Protein AF-A0A6C0GCB6-F1 (afdb_monomer_lite)

Radius of gyration: 16.68 Å; chains: 1; bounding box: 46×30×54 Å

Structure (mmCIF, N/CA/C/O backbone):
data_AF-A0A6C0GCB6-F1
#
_entry.id   AF-A0A6C0GCB6-F1
#
loop_
_atom_site.group_PDB
_atom_site.id
_atom_site.type_symbol
_atom_site.label_atom_id
_atom_site.label_alt_id
_atom_site.label_comp_id
_atom_site.label_asym_id
_atom_site.label_entity_id
_atom_site.label_seq_id
_atom_site.pdbx_PDB_ins_code
_atom_site.Cartn_x
_atom_site.Cartn_y
_atom_site.Cartn_z
_atom_site.occupancy
_atom_site.B_iso_or_equiv
_atom_site.auth_seq_id
_atom_site.auth_comp_id
_atom_site.auth_asym_id
_atom_site.auth_atom_id
_atom_site.pdbx_PDB_model_num
ATOM 1 N N . MET A 1 1 ? -31.033 16.073 38.466 1.00 42.94 1 MET A N 1
ATOM 2 C CA . MET A 1 1 ? -30.205 14.857 38.338 1.00 42.94 1 MET A CA 1
ATOM 3 C C . MET A 1 1 ? -29.882 14.687 36.873 1.00 42.94 1 MET A C 1
ATOM 5 O O . MET A 1 1 ? -30.796 14.633 36.060 1.00 42.94 1 MET A O 1
ATOM 9 N N . GLU A 1 2 ? -28.596 14.736 36.556 1.00 34.84 2 GLU A N 1
ATOM 10 C CA . GLU A 1 2 ? -28.057 14.645 35.201 1.00 34.84 2 GLU A CA 1
ATOM 11 C C . GLU A 1 2 ? -28.261 13.231 34.643 1.00 34.84 2 GLU A C 1
ATOM 13 O O . GLU A 1 2 ? -27.965 12.243 35.314 1.00 34.84 2 GLU A O 1
ATOM 18 N N . SER A 1 3 ? -28.778 13.129 33.417 1.00 35.25 3 SER A N 1
ATOM 19 C CA . SER A 1 3 ? -28.743 11.889 32.641 1.00 35.25 3 SER A CA 1
ATOM 20 C C . SER A 1 3 ? -27.430 11.842 31.869 1.00 35.25 3 SER A C 1
ATOM 22 O O . SER A 1 3 ? -27.300 12.460 30.815 1.00 35.25 3 SER A O 1
ATOM 24 N N . ASN A 1 4 ? -26.460 11.093 32.391 1.00 42.69 4 ASN A N 1
ATOM 25 C CA . ASN A 1 4 ? -25.302 10.651 31.621 1.00 42.69 4 ASN A CA 1
ATOM 26 C C . ASN A 1 4 ? -25.753 9.553 30.652 1.00 42.69 4 ASN A C 1
ATOM 28 O O . ASN A 1 4 ? -25.709 8.365 30.969 1.00 42.69 4 ASN A O 1
ATOM 32 N N . SER A 1 5 ? -26.213 9.955 29.468 1.00 40.00 5 SER A N 1
ATOM 33 C CA . SER A 1 5 ? -26.376 9.028 28.352 1.00 40.00 5 SER A CA 1
ATOM 34 C C . SER A 1 5 ? -24.996 8.789 27.745 1.00 40.00 5 SER A C 1
ATOM 36 O O . SER A 1 5 ? -24.475 9.626 27.009 1.00 40.00 5 SER A O 1
ATOM 38 N N . LEU A 1 6 ? -24.380 7.660 28.099 1.00 47.97 6 LEU A N 1
ATOM 39 C CA . LEU A 1 6 ? -23.154 7.175 27.475 1.00 47.97 6 LEU A CA 1
ATOM 40 C C . LEU A 1 6 ? -23.408 6.957 25.977 1.00 47.97 6 LEU A C 1
ATOM 42 O O . LEU A 1 6 ? -24.036 5.983 25.562 1.00 47.97 6 LEU A O 1
ATOM 46 N N . LEU A 1 7 ? -22.915 7.893 25.169 1.00 43.03 7 LEU A N 1
ATOM 47 C CA . LEU A 1 7 ? -22.772 7.770 23.723 1.00 43.03 7 LEU A CA 1
ATOM 48 C C . LEU A 1 7 ? -21.667 6.747 23.425 1.00 43.03 7 LEU A C 1
ATOM 50 O O . LEU A 1 7 ? -20.549 7.107 23.065 1.00 43.03 7 LEU A O 1
ATOM 54 N N . PHE A 1 8 ? -21.968 5.459 23.574 1.00 46.19 8 PHE A N 1
ATOM 55 C CA . PHE A 1 8 ? -21.163 4.412 22.954 1.00 46.19 8 PHE A CA 1
ATOM 56 C C . PHE A 1 8 ? -21.517 4.375 21.468 1.00 46.19 8 PHE A C 1
ATOM 58 O O . PHE A 1 8 ? -22.310 3.553 21.013 1.00 46.19 8 PHE A O 1
ATOM 65 N N . GLY A 1 9 ? -20.959 5.318 20.705 1.00 41.81 9 GLY A N 1
ATOM 66 C CA . GLY A 1 9 ? -20.838 5.124 19.267 1.00 41.81 9 GLY A CA 1
ATOM 67 C C . GLY A 1 9 ? -20.096 3.811 19.044 1.00 41.81 9 GLY A C 1
ATOM 68 O O . GLY A 1 9 ? -19.063 3.585 19.675 1.00 41.81 9 GLY A O 1
ATOM 69 N N . ASN A 1 10 ? -20.644 2.929 18.207 1.00 45.38 10 ASN A N 1
ATOM 70 C CA . ASN A 1 10 ? -19.943 1.728 17.767 1.00 45.38 10 ASN A CA 1
ATOM 71 C C . ASN A 1 10 ? -18.567 2.158 17.251 1.00 45.38 10 ASN A C 1
ATOM 73 O O . ASN A 1 10 ? -18.471 2.813 16.214 1.00 45.38 10 ASN A O 1
ATOM 77 N N . ILE A 1 11 ? -17.513 1.843 18.002 1.00 54.16 11 ILE A N 1
ATOM 78 C CA . ILE A 1 11 ? -16.146 2.038 17.539 1.00 54.16 11 ILE A CA 1
ATOM 79 C C . ILE A 1 11 ? -15.997 1.042 16.396 1.00 54.16 11 ILE A C 1
ATOM 81 O O . ILE A 1 11 ? -15.951 -0.163 16.640 1.00 54.16 11 ILE A O 1
ATOM 85 N N . GLU A 1 12 ? -16.001 1.527 15.153 1.00 53.12 12 GLU A N 1
ATOM 86 C CA . GLU A 1 12 ? -15.668 0.696 13.999 1.00 53.12 12 GLU A CA 1
ATOM 87 C C . GLU A 1 12 ? -14.273 0.114 14.233 1.00 53.12 12 GLU A C 1
ATOM 89 O O . GLU A 1 12 ? -13.256 0.804 14.124 1.00 53.12 12 GLU A O 1
ATOM 94 N N . SER A 1 13 ? -14.232 -1.162 14.617 1.00 59.12 13 SER A N 1
ATOM 95 C CA . SER A 1 13 ? -12.993 -1.897 14.787 1.00 59.12 13 SER A CA 1
ATOM 96 C C . SER A 1 13 ? -12.400 -2.144 13.406 1.00 59.12 13 SER A C 1
ATOM 98 O O . SER A 1 13 ? -13.002 -2.762 12.530 1.00 59.12 13 SER A O 1
ATOM 100 N N . GLY A 1 14 ? -11.210 -1.612 13.197 1.00 67.06 14 GLY A N 1
ATOM 101 C CA . GLY A 1 14 ? -10.424 -1.799 11.994 1.00 67.06 14 GLY A CA 1
ATOM 102 C C . GLY A 1 14 ? -8.964 -1.576 12.339 1.00 67.06 14 GLY A C 1
ATOM 103 O O . GLY A 1 14 ? -8.660 -1.044 13.411 1.00 67.06 14 GLY A O 1
ATOM 104 N N . LEU A 1 15 ? -8.052 -1.999 11.467 1.00 73.44 15 LEU A N 1
ATOM 105 C CA . LEU A 1 15 ? -6.639 -1.910 11.805 1.00 73.44 15 LEU A CA 1
ATOM 106 C C . LEU A 1 15 ? -6.211 -0.442 11.953 1.00 73.44 15 LEU A C 1
ATOM 108 O O . LEU A 1 15 ? -6.640 0.484 11.255 1.00 73.44 15 LEU A O 1
ATOM 112 N N . SER A 1 16 ? -5.352 -0.200 12.926 1.00 79.12 16 SER A N 1
ATOM 113 C CA . SER A 1 16 ? -4.544 1.004 13.000 1.00 79.12 16 SER A CA 1
ATOM 114 C C . SER A 1 16 ? -3.471 0.973 11.907 1.00 79.12 16 SER A C 1
ATOM 116 O O . SER A 1 16 ? -3.122 -0.072 11.355 1.00 79.12 16 SER A O 1
ATOM 118 N N . LEU A 1 17 ? -2.898 2.137 11.589 1.00 77.56 17 LEU A N 1
ATOM 119 C CA . LEU A 1 17 ? -1.773 2.210 10.650 1.00 77.56 17 LEU A CA 1
ATOM 120 C C . LEU A 1 17 ? -0.547 1.425 11.162 1.00 77.56 17 LEU A C 1
ATOM 122 O O . LEU A 1 17 ? 0.233 0.922 10.364 1.00 77.56 17 LEU A O 1
ATOM 126 N N . ILE A 1 18 ? -0.389 1.288 12.483 1.00 82.88 18 ILE A N 1
ATOM 127 C CA . ILE A 1 18 ? 0.717 0.546 13.105 1.00 82.88 18 ILE A CA 1
ATOM 128 C C . ILE A 1 18 ? 0.531 -0.966 12.927 1.00 82.88 18 ILE A C 1
ATOM 130 O O . ILE A 1 18 ? 1.484 -1.671 12.589 1.00 82.88 18 ILE A O 1
ATOM 134 N N . GLU A 1 19 ? -0.688 -1.472 13.112 1.00 84.25 19 GLU A N 1
ATOM 135 C CA . GLU A 1 19 ? -0.986 -2.889 12.873 1.00 84.25 19 GLU A CA 1
ATOM 136 C C . GLU A 1 19 ? -0.830 -3.231 11.391 1.00 84.25 19 GLU A C 1
ATOM 138 O O . GLU A 1 19 ? -0.164 -4.210 11.054 1.00 84.25 19 GLU A O 1
ATOM 143 N N . LEU A 1 20 ? -1.339 -2.369 10.502 1.00 82.00 20 LEU A N 1
ATOM 144 C CA . LEU A 1 20 ? -1.133 -2.512 9.064 1.00 82.00 20 LEU A CA 1
ATOM 145 C C . LEU A 1 20 ? 0.363 -2.541 8.711 1.00 82.00 20 LEU A C 1
ATOM 147 O O . LEU A 1 20 ? 0.816 -3.435 8.001 1.00 82.00 20 LEU A O 1
ATOM 151 N N . PHE A 1 21 ? 1.147 -1.605 9.251 1.00 84.88 21 PHE A N 1
ATOM 152 C CA . PHE A 1 21 ? 2.599 -1.561 9.068 1.00 84.88 21 PHE A CA 1
ATOM 153 C C . PHE A 1 21 ? 3.274 -2.859 9.511 1.00 84.88 21 PHE A C 1
ATOM 155 O O . PHE A 1 21 ? 4.149 -3.365 8.812 1.00 84.88 21 PHE A O 1
ATOM 162 N N . THR A 1 22 ? 2.857 -3.410 10.650 1.00 86.81 22 THR A N 1
ATOM 163 C CA . THR A 1 22 ? 3.419 -4.651 11.195 1.00 86.81 22 THR A CA 1
ATOM 164 C C . THR A 1 22 ? 3.187 -5.822 10.243 1.00 86.81 22 THR A C 1
ATOM 166 O O . THR A 1 22 ? 4.124 -6.565 9.956 1.00 86.81 22 THR A O 1
ATOM 169 N N . ILE A 1 23 ? 1.978 -5.939 9.685 1.00 84.31 23 ILE A N 1
ATOM 170 C CA . ILE A 1 23 ? 1.632 -6.972 8.697 1.00 84.31 23 ILE A CA 1
ATOM 171 C C . ILE A 1 23 ? 2.454 -6.804 7.411 1.00 84.31 23 ILE A C 1
ATOM 173 O O . ILE A 1 23 ? 3.028 -7.767 6.906 1.00 84.31 23 ILE A O 1
ATOM 177 N N . VAL A 1 24 ? 2.538 -5.581 6.879 1.00 84.50 24 VAL A N 1
ATOM 178 C CA . VAL A 1 24 ? 3.242 -5.297 5.615 1.00 84.50 24 VAL A CA 1
ATOM 179 C C . VAL A 1 24 ? 4.753 -5.528 5.765 1.00 84.50 24 VAL A C 1
ATOM 181 O O . VAL A 1 24 ? 5.366 -6.184 4.921 1.00 84.50 24 VAL A O 1
ATOM 184 N N . LYS A 1 25 ? 5.351 -5.091 6.880 1.00 86.25 25 LYS A N 1
ATOM 185 C CA . LYS A 1 25 ? 6.787 -5.237 7.158 1.00 86.25 25 LYS A CA 1
ATOM 186 C C . LYS A 1 25 ? 7.247 -6.691 7.289 1.00 86.25 25 LYS A C 1
ATOM 188 O O . LYS A 1 25 ? 8.394 -6.980 6.963 1.00 86.25 25 LYS A O 1
ATOM 193 N N . GLN A 1 26 ? 6.377 -7.611 7.716 1.00 86.56 26 GLN A N 1
ATOM 194 C CA . GLN A 1 26 ? 6.694 -9.048 7.731 1.00 86.56 26 GLN A CA 1
ATOM 195 C C . GLN A 1 26 ? 6.948 -9.617 6.328 1.00 86.56 26 GLN A C 1
ATOM 197 O O . GLN A 1 26 ? 7.597 -10.651 6.203 1.00 86.56 26 GLN A O 1
ATOM 202 N N . ARG A 1 27 ? 6.425 -8.967 5.280 1.00 83.69 27 ARG A N 1
ATOM 203 C CA . ARG A 1 27 ? 6.579 -9.411 3.887 1.00 83.69 27 ARG A CA 1
ATOM 204 C C . ARG A 1 27 ? 7.555 -8.573 3.087 1.00 83.69 27 ARG A C 1
ATOM 206 O O . ARG A 1 27 ? 8.187 -9.094 2.175 1.00 83.69 27 ARG A O 1
ATOM 213 N N . PHE A 1 28 ? 7.672 -7.293 3.418 1.00 85.31 28 PHE A N 1
ATOM 214 C CA . PHE A 1 28 ? 8.532 -6.371 2.697 1.00 85.31 28 PHE A CA 1
ATOM 215 C C . PHE A 1 28 ? 9.468 -5.670 3.674 1.00 85.31 28 PHE A C 1
ATOM 217 O O . PHE A 1 28 ? 9.079 -4.757 4.403 1.00 85.31 28 PHE A O 1
ATOM 224 N N . GLU A 1 29 ? 10.732 -6.086 3.675 1.00 82.06 29 GLU A N 1
ATOM 225 C CA . GLU A 1 29 ? 11.736 -5.591 4.626 1.00 82.06 29 GLU A CA 1
ATOM 226 C C . GLU A 1 29 ? 11.944 -4.070 4.531 1.00 82.06 29 GLU A C 1
ATOM 228 O O . GLU A 1 29 ? 12.198 -3.404 5.535 1.00 82.06 29 GLU A O 1
ATOM 233 N N . ARG A 1 30 ? 11.759 -3.495 3.335 1.00 88.88 30 ARG A N 1
ATOM 234 C CA . ARG A 1 30 ? 11.884 -2.056 3.049 1.00 88.88 30 ARG A CA 1
ATOM 235 C C . ARG A 1 30 ? 10.569 -1.291 3.258 1.00 88.88 30 ARG A C 1
ATOM 237 O O . ARG A 1 30 ? 10.192 -0.456 2.439 1.00 88.88 30 ARG A O 1
ATOM 244 N N . THR A 1 31 ? 9.873 -1.579 4.357 1.00 90.12 31 THR A N 1
ATOM 245 C CA . THR A 1 31 ? 8.634 -0.888 4.756 1.00 90.12 31 THR A CA 1
ATOM 246 C C . THR A 1 31 ? 8.913 0.168 5.827 1.00 90.12 31 THR A C 1
ATOM 248 O O . THR A 1 31 ? 9.562 -0.113 6.838 1.00 90.12 31 THR A O 1
ATOM 251 N N . GLN A 1 32 ? 8.392 1.382 5.644 1.00 90.75 32 GLN A N 1
ATOM 252 C CA . GLN A 1 32 ? 8.572 2.534 6.534 1.00 90.75 32 GLN A CA 1
ATOM 253 C C . GLN A 1 32 ? 7.248 3.269 6.765 1.00 90.75 32 GLN A C 1
ATOM 255 O O . GLN A 1 32 ? 6.399 3.302 5.882 1.00 90.75 32 GLN A O 1
ATOM 260 N N . ILE A 1 33 ? 7.086 3.916 7.921 1.00 88.75 33 ILE A N 1
ATOM 261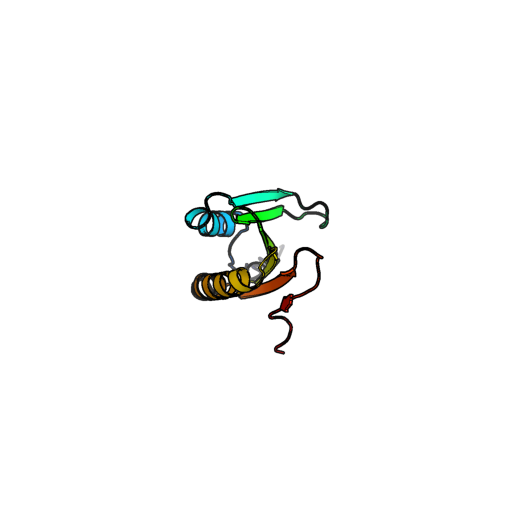 C CA . ILE A 1 33 ? 6.036 4.926 8.123 1.00 88.75 33 ILE A CA 1
ATOM 262 C C . ILE A 1 33 ? 6.640 6.292 7.795 1.00 88.75 33 ILE A C 1
ATOM 264 O O . ILE A 1 33 ? 7.714 6.621 8.298 1.00 88.75 33 ILE A O 1
ATOM 268 N N . ARG A 1 34 ? 5.963 7.080 6.958 1.00 88.19 34 ARG A N 1
ATOM 269 C CA . ARG A 1 34 ? 6.376 8.433 6.569 1.00 88.19 34 ARG A CA 1
ATOM 270 C C . ARG A 1 34 ? 5.281 9.447 6.863 1.00 88.19 34 ARG A C 1
ATOM 272 O O . ARG A 1 34 ? 4.097 9.118 6.834 1.00 88.19 34 ARG A O 1
ATOM 279 N N . GLU A 1 35 ? 5.696 10.680 7.126 1.00 83.56 35 GLU A N 1
ATOM 280 C CA . GLU A 1 35 ? 4.793 11.829 7.184 1.00 83.56 35 GLU A CA 1
ATOM 281 C C . GLU A 1 35 ? 4.361 12.202 5.762 1.00 83.56 35 GLU A C 1
ATOM 283 O O . GLU A 1 35 ? 5.184 12.268 4.844 1.00 83.56 35 GLU A O 1
ATOM 288 N N . SER A 1 36 ? 3.066 12.429 5.568 1.00 74.06 36 SER A N 1
ATOM 289 C CA . SER A 1 36 ? 2.517 12.958 4.327 1.00 74.06 36 SER A CA 1
ATOM 290 C C . SER A 1 36 ? 2.676 14.467 4.307 1.00 74.06 36 SER A C 1
ATOM 292 O O . SER A 1 36 ? 2.169 15.173 5.172 1.00 74.06 36 SER A O 1
ATOM 294 N N . THR A 1 37 ? 3.320 14.972 3.263 1.00 60.88 37 THR A N 1
ATOM 295 C CA . THR A 1 37 ? 3.330 16.403 2.941 1.00 60.88 37 THR A CA 1
ATOM 296 C C . THR A 1 37 ? 2.092 16.824 2.145 1.00 60.88 37 THR A C 1
ATOM 298 O O . THR A 1 37 ? 1.912 18.006 1.864 1.00 60.88 37 THR A O 1
ATOM 301 N N . HIS A 1 38 ? 1.241 15.870 1.757 1.00 55.00 38 HIS A N 1
ATOM 302 C CA . HIS A 1 38 ? 0.072 16.087 0.901 1.00 55.00 38 HIS A CA 1
ATOM 303 C C . HIS A 1 38 ? -1.258 16.033 1.663 1.00 55.00 38 HIS A C 1
ATOM 305 O O . HIS A 1 38 ? -2.275 16.481 1.141 1.00 55.00 38 HIS A O 1
ATOM 311 N N . TYR A 1 39 ? -1.262 15.535 2.903 1.00 55.16 39 TYR A N 1
ATOM 312 C CA . TYR A 1 39 ? -2.460 15.439 3.737 1.00 55.16 39 TYR A CA 1
ATOM 313 C C . TYR A 1 39 ? -2.225 16.105 5.093 1.00 55.16 39 TYR A C 1
ATOM 315 O O . TYR A 1 39 ? -1.203 15.872 5.729 1.00 55.16 39 TYR A O 1
ATOM 323 N N . ALA A 1 40 ? -3.199 16.896 5.552 1.00 44.84 40 ALA A N 1
ATOM 324 C CA . ALA A 1 40 ? -3.092 17.799 6.705 1.00 44.84 40 ALA A CA 1
ATOM 325 C C . ALA A 1 40 ? -2.748 17.136 8.061 1.00 44.84 40 ALA A C 1
ATOM 327 O O . ALA A 1 40 ? -2.430 17.837 9.018 1.00 44.84 40 ALA A O 1
ATOM 328 N N . SER A 1 41 ? -2.811 15.806 8.165 1.00 55.97 41 SER A N 1
ATOM 329 C CA . SER A 1 41 ? -2.476 15.041 9.378 1.00 55.97 41 SER A CA 1
ATOM 330 C C . SER A 1 41 ? -1.985 13.613 9.090 1.00 55.97 41 SER A C 1
ATOM 332 O O . SER A 1 41 ? -2.005 12.746 9.966 1.00 55.97 41 SER A O 1
ATOM 334 N N . GLY A 1 42 ? -1.597 13.320 7.847 1.00 73.75 42 GLY A N 1
ATOM 335 C CA . GLY A 1 42 ? -1.468 11.937 7.399 1.00 73.75 42 GLY A CA 1
ATOM 336 C C . GLY A 1 42 ? -0.083 11.351 7.633 1.00 73.75 42 GLY A C 1
ATOM 337 O O . GLY A 1 42 ? 0.880 11.829 7.056 1.00 73.75 42 GLY A O 1
ATOM 338 N N . LYS A 1 43 ? 0.010 10.241 8.362 1.00 83.38 43 LYS A N 1
ATOM 339 C CA . LYS A 1 43 ? 1.093 9.269 8.164 1.00 83.38 43 LYS A CA 1
ATOM 340 C C . LYS A 1 43 ? 0.658 8.266 7.101 1.00 83.38 43 LYS A C 1
ATOM 342 O O . LYS A 1 43 ? -0.516 7.901 7.049 1.00 83.38 43 LYS A O 1
ATOM 347 N N . TYR A 1 44 ? 1.590 7.786 6.293 1.00 87.12 44 TYR A N 1
ATOM 348 C CA . TYR A 1 44 ? 1.358 6.686 5.358 1.00 87.12 44 TYR A CA 1
ATOM 349 C C . TYR A 1 44 ? 2.455 5.637 5.500 1.00 87.12 44 TYR A C 1
ATOM 351 O O . TYR A 1 44 ? 3.563 5.929 5.956 1.00 87.12 44 TYR A O 1
ATOM 359 N N . ILE A 1 45 ? 2.148 4.398 5.128 1.00 88.50 45 ILE A N 1
ATOM 360 C CA . ILE A 1 45 ? 3.168 3.352 5.023 1.00 88.50 45 ILE A CA 1
ATOM 361 C C . ILE A 1 45 ? 3.726 3.408 3.613 1.00 88.50 45 ILE A C 1
ATOM 363 O O . ILE A 1 45 ? 2.951 3.438 2.667 1.00 88.50 45 ILE A O 1
ATOM 367 N N . ARG A 1 46 ? 5.045 3.394 3.461 1.00 91.25 46 ARG A N 1
ATOM 368 C CA . ARG A 1 46 ? 5.734 3.245 2.182 1.00 91.25 46 ARG A CA 1
ATOM 369 C C . ARG A 1 46 ? 6.494 1.933 2.170 1.00 91.25 46 ARG A C 1
ATOM 371 O O . ARG A 1 46 ? 7.223 1.648 3.114 1.00 91.25 46 ARG A O 1
ATOM 378 N N . THR A 1 47 ? 6.350 1.180 1.093 1.00 89.69 47 THR A N 1
ATOM 379 C CA . THR A 1 47 ? 7.128 -0.027 0.824 1.00 89.69 47 THR A CA 1
ATOM 380 C C . THR A 1 47 ? 7.895 0.175 -0.471 1.00 89.69 47 THR A C 1
ATOM 382 O O . THR A 1 47 ? 7.273 0.403 -1.505 1.00 89.69 47 THR A O 1
ATOM 385 N N . ASP A 1 48 ? 9.224 0.126 -0.415 1.00 87.81 48 ASP A N 1
ATOM 386 C CA . ASP A 1 48 ? 10.080 0.248 -1.600 1.00 87.81 48 ASP A CA 1
ATOM 387 C C . ASP A 1 48 ? 10.421 -1.147 -2.157 1.00 87.81 48 ASP A C 1
ATOM 389 O O . ASP A 1 48 ? 10.904 -2.019 -1.426 1.00 87.81 48 ASP A O 1
ATOM 393 N N . PHE A 1 49 ? 10.210 -1.359 -3.457 1.00 79.75 49 PHE A N 1
ATOM 394 C CA . PHE A 1 49 ? 10.500 -2.621 -4.139 1.00 79.75 49 PHE A CA 1
ATOM 395 C C . PHE A 1 49 ? 11.739 -2.462 -5.014 1.00 79.75 49 PHE A C 1
ATOM 397 O O . PHE A 1 49 ? 11.686 -1.830 -6.066 1.00 79.75 49 PHE A O 1
ATOM 404 N N . GLY A 1 50 ? 12.855 -3.068 -4.592 1.00 72.31 50 GLY A N 1
ATOM 405 C CA . GLY A 1 50 ? 14.044 -3.217 -5.436 1.00 72.31 50 GLY A CA 1
ATOM 406 C C . GLY A 1 50 ? 14.469 -1.929 -6.149 1.00 72.31 50 GLY A C 1
ATOM 407 O O . GLY A 1 50 ? 14.594 -0.890 -5.503 1.00 72.31 50 GLY A O 1
ATOM 408 N N . HIS A 1 51 ? 14.739 -2.025 -7.453 1.00 59.94 51 HIS A N 1
ATOM 409 C CA . HIS A 1 51 ? 15.275 -0.921 -8.250 1.00 59.94 51 HIS A CA 1
ATOM 410 C C . HIS A 1 51 ? 14.230 -0.0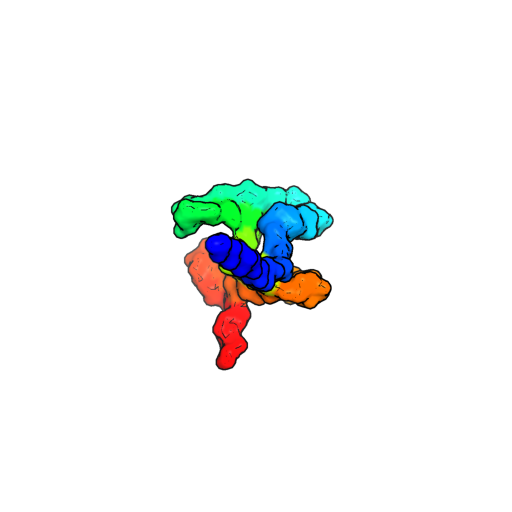09 -8.902 1.00 59.94 51 HIS A C 1
ATOM 412 O O . HIS A 1 51 ? 14.619 1.057 -9.361 1.00 59.94 51 HIS A O 1
ATOM 418 N N . GLU A 1 52 ? 12.940 -0.352 -8.940 1.00 69.69 52 GLU A N 1
ATOM 419 C CA . GLU A 1 52 ? 12.037 0.317 -9.893 1.00 69.69 52 GLU A CA 1
ATOM 420 C C . GLU A 1 52 ? 10.597 0.499 -9.402 1.00 69.69 52 GLU A C 1
ATOM 422 O O . GLU A 1 52 ? 9.685 0.538 -10.219 1.00 69.69 52 GLU A O 1
ATOM 427 N N . GLY A 1 53 ? 10.349 0.642 -8.093 1.00 83.31 53 GLY A N 1
ATOM 428 C CA . GLY A 1 53 ? 9.023 1.076 -7.651 1.00 83.31 53 GLY A CA 1
ATOM 429 C C . GLY A 1 53 ? 8.798 1.204 -6.150 1.00 83.31 53 GLY A C 1
ATOM 430 O O . GLY A 1 53 ? 9.590 0.750 -5.322 1.00 83.31 53 GLY A O 1
ATOM 431 N N . TYR A 1 54 ? 7.678 1.823 -5.790 1.00 88.62 54 TYR A N 1
ATOM 432 C CA . TYR A 1 54 ? 7.212 1.931 -4.412 1.00 88.62 54 TYR A CA 1
ATOM 433 C C . TYR A 1 54 ? 5.690 1.822 -4.332 1.00 88.62 54 TYR A C 1
ATOM 435 O O . TYR A 1 54 ? 4.974 2.048 -5.303 1.00 88.62 54 TYR A O 1
ATOM 443 N N . MET A 1 55 ? 5.196 1.487 -3.145 1.00 89.69 55 MET A N 1
ATOM 444 C CA . MET A 1 55 ? 3.773 1.471 -2.826 1.00 89.69 55 MET A CA 1
ATOM 445 C C . MET A 1 55 ? 3.517 2.230 -1.534 1.00 89.69 55 MET A C 1
ATOM 447 O O . MET A 1 55 ? 4.250 2.064 -0.556 1.00 89.69 55 MET A O 1
ATOM 451 N N . THR A 1 56 ? 2.475 3.050 -1.520 1.00 90.25 56 THR A N 1
ATOM 452 C CA . THR A 1 56 ? 1.987 3.749 -0.338 1.00 90.25 56 THR A CA 1
ATOM 453 C C . THR A 1 56 ? 0.664 3.158 0.128 1.00 90.25 56 THR A C 1
ATOM 455 O O . THR A 1 56 ? -0.166 2.769 -0.684 1.00 90.25 56 THR A O 1
ATOM 458 N N . PHE A 1 57 ? 0.470 3.092 1.444 1.00 88.69 57 PHE A N 1
ATOM 459 C CA . PHE A 1 57 ? -0.786 2.714 2.080 1.00 88.69 57 PHE A CA 1
ATOM 460 C C . PHE A 1 57 ? -1.296 3.927 2.851 1.00 88.69 57 PHE A C 1
ATOM 462 O O . PHE A 1 57 ? -0.689 4.356 3.841 1.00 88.69 57 PHE A O 1
ATOM 469 N N . GLU A 1 58 ? -2.414 4.469 2.394 1.00 85.50 58 GLU A N 1
ATOM 470 C CA . GLU A 1 58 ? -3.078 5.638 2.953 1.00 85.50 58 GLU A CA 1
ATOM 471 C C . GLU A 1 58 ? -4.403 5.198 3.584 1.00 85.50 58 GLU A C 1
ATOM 473 O O . GLU A 1 58 ? -5.242 4.573 2.935 1.00 85.50 58 GLU A O 1
ATOM 478 N N . LYS A 1 59 ? -4.599 5.491 4.872 1.00 83.50 59 LYS A N 1
ATOM 479 C CA . LYS A 1 59 ? -5.837 5.133 5.574 1.00 83.50 59 LYS A CA 1
ATOM 480 C C . LYS A 1 59 ? -6.965 6.072 5.147 1.00 83.50 59 LYS A C 1
ATOM 482 O O . LYS A 1 59 ? -6.847 7.278 5.346 1.00 83.50 59 LYS A O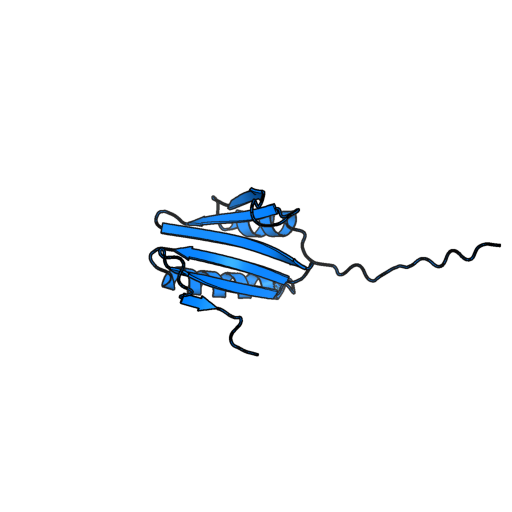 1
ATOM 487 N N . ILE A 1 60 ? -8.058 5.520 4.620 1.00 81.88 60 ILE A N 1
ATOM 488 C CA . ILE A 1 60 ? -9.295 6.270 4.355 1.00 81.88 60 ILE A CA 1
ATOM 489 C C . ILE A 1 60 ? -10.183 6.224 5.603 1.00 81.88 60 ILE A C 1
ATOM 491 O O . ILE A 1 60 ? -10.606 7.258 6.113 1.00 81.88 60 ILE A O 1
ATOM 495 N N . ASN A 1 61 ? -10.433 5.022 6.122 1.00 82.56 61 ASN A N 1
ATOM 496 C CA . ASN A 1 61 ? -11.178 4.772 7.359 1.00 82.56 61 ASN A CA 1
ATOM 497 C C . ASN A 1 61 ? -10.650 3.478 8.026 1.00 82.56 61 ASN A C 1
ATOM 499 O O . ASN A 1 61 ? -9.726 2.860 7.493 1.00 82.56 61 ASN A O 1
ATOM 503 N N . PRO A 1 62 ? -11.138 3.059 9.210 1.00 80.00 62 PRO A N 1
ATOM 504 C CA . PRO A 1 62 ? -10.644 1.856 9.891 1.00 80.00 62 PRO A CA 1
ATOM 505 C C . PRO A 1 62 ? -10.635 0.570 9.051 1.00 80.00 62 PRO A C 1
ATOM 507 O O . PRO A 1 62 ? -9.758 -0.267 9.265 1.00 80.00 62 PRO A O 1
ATOM 510 N N . LYS A 1 63 ? -11.553 0.420 8.091 1.00 84.94 63 LYS A N 1
ATOM 511 C CA . LYS A 1 63 ? -11.694 -0.779 7.251 1.00 84.94 63 LYS A CA 1
ATOM 512 C C . LYS A 1 63 ? -11.334 -0.552 5.779 1.00 84.94 63 LYS A C 1
ATOM 514 O O . LYS A 1 63 ? -11.505 -1.461 4.973 1.00 84.94 63 LYS A O 1
ATOM 519 N N . GLU A 1 64 ? -10.829 0.622 5.405 1.00 85.69 64 GLU A N 1
ATOM 520 C CA . GLU A 1 64 ? -10.551 0.965 4.009 1.00 85.69 64 GLU A CA 1
ATOM 521 C C . GLU A 1 64 ? -9.238 1.735 3.855 1.00 85.69 64 GLU A C 1
ATOM 523 O O . GLU A 1 64 ? -9.003 2.753 4.517 1.00 85.69 64 GLU A O 1
ATOM 528 N N . TYR A 1 65 ? -8.398 1.258 2.939 1.00 85.75 65 TYR A N 1
ATOM 529 C CA . TYR A 1 65 ? -7.102 1.850 2.628 1.00 85.75 65 TYR A CA 1
ATOM 530 C C . TYR A 1 65 ? -6.950 2.068 1.127 1.00 85.75 65 TYR A C 1
ATOM 532 O O . TYR A 1 65 ? -7.307 1.210 0.321 1.00 85.75 65 TYR A O 1
ATOM 540 N N . LEU A 1 66 ? -6.382 3.213 0.763 1.00 87.50 66 LEU A N 1
ATOM 541 C CA . LEU A 1 66 ? -5.927 3.506 -0.586 1.00 87.50 66 LEU A CA 1
ATOM 542 C C . LEU A 1 66 ? -4.476 3.065 -0.730 1.00 87.50 66 LEU A C 1
ATOM 544 O O . LEU A 1 66 ? -3.612 3.464 0.051 1.00 87.50 66 LEU A O 1
ATOM 548 N N . ILE A 1 67 ? -4.228 2.257 -1.746 1.00 88.75 67 ILE A N 1
ATOM 549 C CA . ILE A 1 67 ? -2.919 1.764 -2.116 1.00 88.75 67 ILE A CA 1
ATOM 550 C C . ILE A 1 67 ? -2.519 2.409 -3.434 1.00 88.75 67 ILE A C 1
ATOM 552 O O . ILE A 1 67 ? -3.098 2.084 -4.471 1.00 88.75 67 ILE A O 1
ATOM 556 N N . LYS A 1 68 ? -1.530 3.303 -3.405 1.00 89.69 68 LYS A N 1
ATOM 557 C CA . LYS A 1 68 ? -0.936 3.850 -4.631 1.00 89.69 68 LYS A CA 1
ATOM 558 C C . LYS A 1 68 ? 0.389 3.167 -4.876 1.00 89.69 68 LYS A C 1
ATOM 560 O O . LYS A 1 68 ? 1.202 3.082 -3.961 1.00 89.69 68 LYS A O 1
ATOM 565 N N . ALA A 1 69 ? 0.616 2.678 -6.081 1.00 89.44 69 ALA A N 1
ATOM 566 C CA . ALA A 1 69 ? 1.870 2.042 -6.444 1.00 89.44 69 ALA A CA 1
ATOM 567 C C . ALA A 1 69 ? 2.411 2.642 -7.736 1.00 89.44 69 ALA A C 1
ATOM 569 O O . ALA A 1 69 ? 1.657 2.846 -8.680 1.00 89.44 69 ALA A O 1
ATOM 570 N N . GLU A 1 70 ? 3.708 2.912 -7.770 1.00 89.44 70 GLU A N 1
ATOM 571 C CA . GLU A 1 70 ? 4.409 3.473 -8.921 1.00 89.44 70 GLU A CA 1
ATOM 572 C C . GLU A 1 70 ? 5.600 2.573 -9.234 1.00 89.44 70 GLU A C 1
ATOM 574 O O . GLU A 1 70 ? 6.378 2.253 -8.329 1.00 89.44 70 GLU A O 1
ATOM 579 N N . ALA A 1 71 ? 5.727 2.141 -10.489 1.00 85.25 71 ALA A N 1
ATOM 580 C CA . ALA A 1 71 ? 6.885 1.386 -10.952 1.00 85.25 71 ALA A CA 1
ATOM 581 C C . ALA A 1 71 ? 7.192 1.628 -12.434 1.00 85.25 71 ALA A C 1
ATOM 583 O O . ALA A 1 71 ? 6.329 2.056 -13.204 1.00 85.25 71 ALA A O 1
ATOM 584 N N . GLU A 1 72 ? 8.415 1.295 -12.850 1.00 83.44 72 GLU A N 1
ATOM 585 C CA . GLU A 1 72 ? 8.795 1.259 -14.269 1.00 83.44 72 GLU A CA 1
ATOM 586 C C . GLU A 1 72 ? 8.055 0.146 -15.026 1.00 83.44 72 GLU A C 1
ATOM 588 O O . GLU A 1 72 ? 7.579 0.363 -16.142 1.00 83.44 72 GLU A O 1
ATOM 593 N N . LEU A 1 73 ? 7.879 -1.012 -14.380 1.00 82.44 73 LEU A N 1
ATOM 594 C CA . LEU A 1 73 ? 7.124 -2.158 -14.887 1.00 82.44 73 LEU A CA 1
ATOM 595 C C . LEU A 1 73 ? 5.847 -2.377 -14.049 1.00 82.44 73 LEU A C 1
ATOM 597 O O . LEU A 1 73 ? 5.840 -3.172 -13.107 1.00 82.44 73 LEU A O 1
ATOM 601 N N . PRO A 1 74 ? 4.723 -1.709 -14.375 1.00 80.75 74 PRO A N 1
ATOM 602 C CA . PRO A 1 74 ? 3.511 -1.750 -13.550 1.00 80.75 74 PRO A CA 1
ATOM 603 C C . PRO A 1 74 ? 2.796 -3.117 -13.530 1.00 80.75 74 PRO A C 1
ATOM 605 O O . PRO A 1 74 ? 1.945 -3.350 -12.672 1.00 80.75 74 PRO A O 1
ATOM 608 N N . GLY A 1 75 ? 3.140 -4.049 -14.428 1.00 77.50 75 GLY A N 1
ATOM 609 C CA . GLY A 1 75 ? 2.560 -5.399 -14.463 1.00 77.50 75 GLY A CA 1
ATOM 610 C C . GLY A 1 75 ? 2.845 -6.231 -13.205 1.00 77.50 75 GLY A C 1
ATOM 611 O O . GLY A 1 75 ? 1.963 -6.949 -12.728 1.00 77.50 75 GLY A O 1
ATOM 612 N N . ASP A 1 76 ? 4.030 -6.080 -12.613 1.00 76.75 76 ASP A N 1
ATOM 613 C CA . ASP A 1 76 ? 4.406 -6.790 -11.382 1.00 76.75 76 ASP A CA 1
ATOM 614 C C . ASP A 1 76 ? 3.635 -6.256 -10.163 1.00 76.75 76 ASP A C 1
ATOM 616 O O . ASP A 1 76 ? 3.286 -7.007 -9.245 1.00 76.75 76 ASP A O 1
ATOM 620 N N . LEU A 1 77 ? 3.266 -4.970 -10.192 1.00 79.81 77 LEU A N 1
ATOM 621 C CA . LEU A 1 77 ? 2.454 -4.339 -9.151 1.00 79.81 77 LEU A CA 1
ATOM 622 C C . LEU A 1 77 ? 1.014 -4.865 -9.128 1.00 79.81 77 LEU A C 1
ATOM 624 O O . LEU A 1 77 ? 0.407 -4.911 -8.058 1.00 79.81 77 LEU A O 1
ATOM 628 N N . LEU A 1 78 ? 0.469 -5.315 -10.263 1.00 80.12 78 LEU A N 1
ATOM 629 C CA . LEU A 1 78 ? -0.871 -5.915 -10.313 1.00 80.12 78 LEU A CA 1
ATOM 630 C C . LEU A 1 78 ? -0.930 -7.270 -9.596 1.00 80.12 78 LEU A C 1
ATOM 632 O O . LEU A 1 78 ? -1.897 -7.560 -8.888 1.00 80.12 78 LEU A O 1
ATOM 636 N N . GLN A 1 79 ? 0.109 -8.097 -9.739 1.00 78.06 79 GLN A N 1
ATOM 637 C CA . GLN A 1 79 ? 0.189 -9.380 -9.029 1.00 78.06 79 GLN A CA 1
ATOM 638 C C . GLN A 1 79 ? 0.315 -9.162 -7.519 1.00 78.06 79 GLN A C 1
ATOM 640 O O . GLN A 1 79 ? -0.354 -9.826 -6.720 1.00 78.06 79 GLN A O 1
ATOM 645 N N . LEU A 1 80 ? 1.130 -8.179 -7.135 1.00 79.50 80 LEU A N 1
ATOM 646 C CA . LEU A 1 80 ? 1.283 -7.740 -5.757 1.00 79.50 80 LEU A CA 1
ATOM 647 C C . LEU A 1 80 ? -0.040 -7.215 -5.174 1.00 79.50 80 LEU A C 1
ATOM 649 O O . LEU A 1 80 ? -0.412 -7.609 -4.067 1.00 79.50 80 LEU A O 1
ATOM 653 N N . ALA A 1 81 ? -0.776 -6.390 -5.922 1.00 79.62 81 ALA A N 1
ATOM 654 C CA . ALA A 1 81 ? -2.087 -5.884 -5.522 1.00 79.62 81 ALA A CA 1
ATOM 655 C C . ALA A 1 81 ? -3.081 -7.025 -5.254 1.00 79.62 81 ALA A C 1
ATOM 657 O O . ALA A 1 81 ? -3.696 -7.071 -4.190 1.00 79.62 81 ALA A O 1
ATOM 658 N N . ALA A 1 82 ? -3.158 -8.017 -6.146 1.00 83.00 82 ALA A N 1
ATOM 659 C CA . ALA A 1 82 ? -4.025 -9.183 -5.964 1.00 83.00 82 ALA A CA 1
ATOM 660 C C . ALA A 1 82 ? -3.642 -10.040 -4.740 1.00 83.00 82 ALA A C 1
ATOM 662 O O . ALA A 1 82 ? -4.510 -10.595 -4.059 1.00 83.00 82 ALA A O 1
ATOM 663 N N . MET A 1 83 ? -2.345 -10.171 -4.443 1.00 83.50 83 MET A N 1
ATOM 664 C CA . MET A 1 83 ? -1.876 -10.866 -3.240 1.00 83.50 83 MET A CA 1
ATOM 665 C C . MET A 1 83 ? -2.257 -10.103 -1.963 1.00 83.50 83 MET A C 1
ATOM 667 O O . MET A 1 83 ? -2.676 -10.727 -0.982 1.00 83.50 83 MET A O 1
ATOM 671 N N . LEU A 1 84 ? -2.100 -8.777 -1.965 1.00 82.50 84 LEU A N 1
ATOM 672 C CA . LEU A 1 84 ? -2.483 -7.915 -0.849 1.00 82.50 84 LEU A CA 1
ATOM 673 C C . LEU A 1 84 ? -3.998 -7.960 -0.629 1.00 82.50 84 LEU A C 1
ATOM 675 O O . LEU A 1 84 ? -4.423 -8.206 0.495 1.00 82.50 84 LEU A O 1
ATOM 679 N N . ASP A 1 85 ? -4.811 -7.845 -1.680 1.00 84.75 85 ASP A N 1
ATOM 680 C CA . ASP A 1 85 ? -6.272 -7.938 -1.566 1.00 84.75 85 ASP A CA 1
ATOM 681 C C . ASP A 1 85 ? -6.704 -9.236 -0.862 1.00 84.75 85 ASP A C 1
ATOM 683 O O . ASP A 1 85 ? -7.440 -9.204 0.123 1.00 84.75 85 ASP A O 1
ATOM 687 N N . LYS A 1 86 ? -6.138 -10.387 -1.254 1.00 84.31 86 LYS A N 1
ATOM 688 C CA . LYS A 1 86 ? -6.409 -11.675 -0.586 1.00 84.31 86 LYS A CA 1
ATOM 689 C C . LYS A 1 86 ? -6.025 -11.684 0.895 1.00 84.31 86 LYS A C 1
ATOM 691 O O . LYS A 1 86 ? -6.768 -12.238 1.703 1.00 84.31 86 LYS A O 1
ATOM 696 N N . LEU A 1 87 ? -4.876 -11.105 1.250 1.00 82.06 87 LEU A N 1
ATOM 697 C CA . LEU A 1 87 ? -4.407 -11.026 2.637 1.00 82.06 87 LEU A CA 1
ATOM 698 C C . LEU A 1 87 ? -5.333 -10.152 3.496 1.00 82.06 87 LEU A C 1
ATOM 700 O O . LEU A 1 87 ? -5.683 -10.517 4.618 1.00 82.06 87 LEU A O 1
ATOM 704 N N . PHE A 1 88 ? -5.731 -8.995 2.977 1.00 82.81 88 PHE A N 1
ATOM 705 C CA . PHE A 1 88 ? -6.499 -8.009 3.735 1.00 82.81 88 PHE A CA 1
ATOM 706 C C . PHE A 1 88 ? -7.992 -8.328 3.786 1.00 82.81 88 PHE A C 1
ATOM 708 O O . PHE A 1 88 ? -8.634 -8.060 4.802 1.00 82.81 88 PHE A O 1
ATOM 715 N N . LYS A 1 89 ? -8.512 -9.046 2.787 1.00 82.25 89 LYS A N 1
ATOM 716 C CA . LYS A 1 89 ? -9.875 -9.584 2.798 1.00 82.25 89 LYS A CA 1
ATOM 717 C C . LYS A 1 89 ? -10.127 -10.552 3.958 1.00 82.25 89 LYS A C 1
ATOM 719 O O . LYS A 1 89 ? -11.236 -10.585 4.479 1.00 82.25 89 LYS A O 1
ATOM 724 N N . GLN A 1 90 ? -9.106 -11.287 4.415 1.00 78.81 90 GLN A N 1
ATOM 725 C CA . GLN A 1 90 ? -9.193 -12.132 5.620 1.00 78.81 90 GLN A CA 1
ATOM 726 C C . GLN A 1 90 ? -9.365 -11.322 6.916 1.00 78.81 90 GLN A C 1
ATOM 728 O O . GLN A 1 90 ? -9.812 -11.867 7.918 1.00 78.81 90 GLN A O 1
ATOM 733 N N . ASN A 1 91 ? -9.028 -10.031 6.888 1.00 77.06 91 ASN A N 1
ATOM 734 C CA . ASN A 1 91 ? -9.096 -9.106 8.018 1.00 77.06 91 ASN A CA 1
ATOM 735 C C . ASN A 1 91 ? -10.251 -8.095 7.870 1.00 77.06 91 ASN A C 1
ATOM 737 O O . ASN A 1 91 ? -10.237 -7.061 8.528 1.00 77.06 91 ASN A O 1
ATOM 741 N N . GLU A 1 92 ? -11.214 -8.356 6.974 1.00 84.88 92 GLU A N 1
ATOM 742 C CA . GLU A 1 92 ? -12.311 -7.433 6.628 1.00 84.88 92 GLU A CA 1
ATOM 743 C C . GLU A 1 92 ? -11.847 -6.033 6.186 1.00 84.88 92 GLU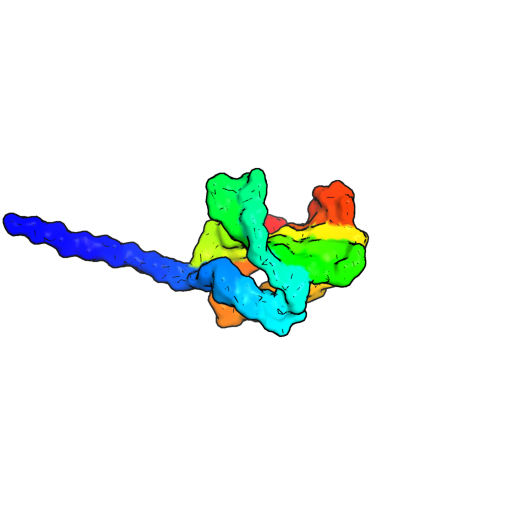 A C 1
ATOM 745 O O . GLU A 1 92 ? -12.579 -5.050 6.319 1.00 84.88 92 GLU A O 1
ATOM 750 N N . ILE A 1 93 ? -10.629 -5.931 5.652 1.00 83.69 93 ILE A N 1
ATOM 751 C CA . ILE A 1 93 ? -10.084 -4.678 5.142 1.00 83.69 93 ILE A CA 1
ATOM 752 C C . ILE A 1 93 ? -10.263 -4.632 3.639 1.00 83.69 93 ILE A C 1
ATOM 754 O O . ILE A 1 93 ? -9.822 -5.519 2.907 1.00 83.69 93 ILE A O 1
ATOM 758 N N . LYS A 1 94 ? -10.864 -3.540 3.184 1.00 87.00 94 LYS A N 1
ATOM 759 C CA . LYS A 1 94 ? -10.957 -3.193 1.779 1.00 87.00 94 LYS A CA 1
ATOM 760 C C . LYS A 1 94 ? -9.728 -2.396 1.359 1.00 87.00 94 LYS A C 1
ATOM 762 O O . LYS A 1 94 ? -9.392 -1.378 1.965 1.00 87.00 94 LYS A O 1
ATOM 767 N N . LEU A 1 95 ? -9.091 -2.838 0.284 1.00 86.06 95 LEU A N 1
ATOM 768 C CA . LEU A 1 95 ? -8.034 -2.091 -0.381 1.00 86.06 95 LEU A CA 1
ATOM 769 C C . LEU A 1 95 ? -8.578 -1.493 -1.678 1.00 86.06 95 LEU A C 1
ATOM 771 O O . LEU A 1 95 ? -9.306 -2.148 -2.418 1.00 86.06 95 LEU A O 1
ATOM 775 N N . ILE A 1 96 ? -8.242 -0.236 -1.940 1.00 88.00 96 ILE A N 1
ATOM 776 C CA . ILE A 1 96 ? -8.470 0.419 -3.228 1.00 88.00 96 ILE A CA 1
ATOM 777 C C . ILE A 1 96 ? -7.106 0.583 -3.874 1.00 88.00 96 ILE A C 1
ATOM 779 O O . ILE A 1 96 ? -6.264 1.267 -3.304 1.00 88.00 96 ILE A O 1
ATOM 783 N N . PHE A 1 97 ? -6.886 -0.001 -5.047 1.00 88.50 97 PHE A N 1
ATOM 784 C CA . PHE A 1 97 ? -5.607 0.116 -5.741 1.00 88.50 97 PHE A CA 1
ATOM 785 C C . PHE A 1 97 ? -5.634 1.178 -6.843 1.00 88.50 97 PHE A C 1
ATOM 787 O O . PHE A 1 97 ? -6.596 1.290 -7.611 1.00 88.50 97 PHE A O 1
ATOM 794 N N . GLU A 1 98 ? -4.542 1.930 -6.931 1.00 90.94 98 GLU A N 1
ATOM 795 C CA . GLU A 1 98 ? -4.176 2.803 -8.044 1.00 90.94 98 GLU A CA 1
ATOM 796 C C . GLU A 1 98 ? -2.720 2.496 -8.417 1.00 90.94 98 GLU A C 1
ATOM 798 O O . GLU A 1 98 ? -1.806 2.681 -7.615 1.00 90.94 98 GLU A O 1
ATOM 803 N N . VAL A 1 99 ? -2.507 1.976 -9.623 1.00 88.81 99 VAL A N 1
ATOM 804 C CA . VAL A 1 99 ? -1.182 1.640 -10.153 1.00 88.81 99 VAL A CA 1
ATOM 805 C C . VAL A 1 99 ? -0.829 2.655 -11.223 1.00 88.81 99 VAL A C 1
ATOM 807 O O . VAL A 1 99 ? -1.611 2.872 -12.149 1.00 88.81 99 VAL A O 1
ATOM 810 N N . TYR A 1 100 ? 0.350 3.245 -11.102 1.00 88.75 100 TYR A N 1
ATOM 811 C CA . TYR A 1 100 ? 0.889 4.259 -11.989 1.00 88.75 100 TYR A CA 1
ATOM 812 C C . TYR A 1 100 ? 2.165 3.754 -12.661 1.00 88.75 100 TYR A C 1
ATOM 814 O O . TYR A 1 100 ? 2.915 2.958 -12.087 1.00 88.75 100 TYR A O 1
ATOM 822 N N . ASP A 1 101 ? 2.413 4.229 -13.878 1.00 87.31 101 ASP A N 1
ATOM 823 C CA . ASP A 1 101 ? 3.733 4.121 -14.497 1.00 87.31 101 ASP A CA 1
ATOM 824 C C . ASP A 1 101 ? 4.708 5.171 -13.916 1.00 87.31 101 ASP A C 1
ATOM 826 O O . ASP A 1 101 ? 4.311 6.082 -13.187 1.00 87.31 101 ASP A O 1
ATOM 830 N N . ARG A 1 102 ? 5.993 5.089 -14.283 1.00 83.69 102 ARG A N 1
ATOM 831 C CA . ARG A 1 102 ? 7.044 6.052 -13.882 1.00 83.69 102 ARG A CA 1
ATOM 832 C C . ARG A 1 102 ? 6.813 7.506 -14.332 1.00 83.69 102 ARG A C 1
ATOM 834 O O . ARG A 1 102 ? 7.561 8.402 -13.952 1.00 83.69 102 ARG A O 1
ATOM 841 N N . HIS A 1 103 ? 5.852 7.737 -15.224 1.00 86.75 103 HIS A N 1
ATOM 842 C CA . HIS A 1 103 ? 5.460 9.063 -15.698 1.00 86.75 103 HIS A CA 1
ATOM 843 C C . HIS A 1 103 ? 4.211 9.572 -14.963 1.00 86.75 103 HIS A C 1
ATOM 845 O O . HIS A 1 103 ? 3.666 10.613 -15.334 1.00 86.75 103 HIS A O 1
ATOM 851 N N . ASN A 1 104 ? 3.793 8.869 -13.902 1.00 83.25 104 ASN A N 1
ATOM 852 C CA . ASN A 1 104 ? 2.618 9.152 -13.090 1.00 83.25 104 ASN A CA 1
ATOM 853 C C . ASN A 1 104 ? 1.294 9.056 -13.875 1.00 83.25 104 ASN A C 1
ATOM 855 O O . ASN A 1 104 ? 0.288 9.660 -13.492 1.00 83.25 104 ASN A O 1
ATOM 859 N N . ASN A 1 105 ? 1.267 8.291 -14.972 1.00 87.00 105 ASN A N 1
ATOM 860 C CA . ASN A 1 105 ? 0.026 7.978 -15.674 1.00 87.00 105 ASN A CA 1
ATOM 861 C C . ASN A 1 105 ? -0.661 6.802 -14.988 1.00 87.00 105 ASN A C 1
ATOM 863 O O . ASN A 1 105 ? -0.027 5.787 -14.693 1.00 87.00 105 ASN A O 1
ATOM 867 N N . LEU A 1 106 ? -1.972 6.917 -14.764 1.00 88.50 106 LEU A N 1
ATOM 868 C CA . LEU A 1 106 ? -2.758 5.831 -14.190 1.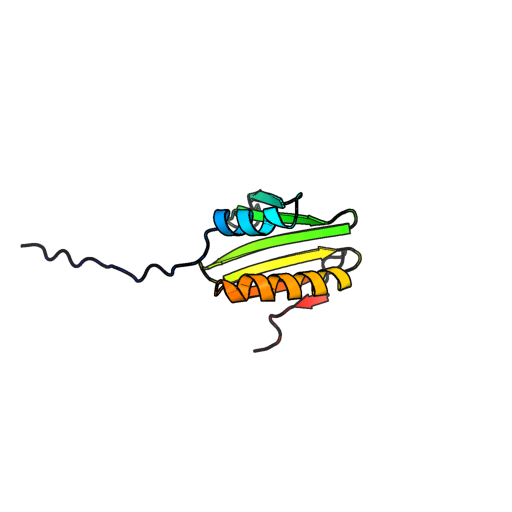00 88.50 106 LEU A CA 1
ATOM 869 C C . LEU A 1 106 ? -2.798 4.649 -15.167 1.00 88.50 106 LEU A C 1
ATOM 871 O O . LEU A 1 106 ? -3.405 4.731 -16.233 1.00 88.50 106 LEU A O 1
ATOM 875 N N . TYR A 1 107 ? -2.176 3.546 -14.768 1.00 86.31 107 TYR A N 1
ATOM 876 C CA . TYR A 1 107 ? -2.129 2.298 -15.518 1.00 86.31 107 TYR A CA 1
ATOM 877 C C . TYR A 1 107 ? -3.341 1.409 -15.213 1.00 86.31 107 TYR A C 1
ATOM 879 O O . TYR A 1 107 ? -3.962 0.861 -16.122 1.00 86.31 107 TYR A O 1
ATOM 887 N N . ALA A 1 108 ? -3.706 1.281 -13.933 1.00 85.38 108 ALA A N 1
ATOM 888 C CA . ALA A 1 108 ? -4.854 0.489 -13.496 1.00 85.38 108 ALA A CA 1
ATOM 889 C C . ALA A 1 108 ? -5.454 1.030 -12.194 1.00 85.38 108 ALA A C 1
ATOM 891 O O . ALA A 1 108 ? -4.734 1.506 -11.317 1.00 85.38 108 ALA A O 1
ATOM 892 N N . SER A 1 109 ? -6.776 0.918 -12.039 1.00 85.25 109 SER A N 1
ATOM 893 C CA . SER A 1 109 ? -7.447 1.210 -10.772 1.00 85.25 109 SER A CA 1
ATOM 894 C C . SER A 1 109 ? -8.655 0.316 -10.536 1.00 85.25 109 SER A C 1
ATOM 896 O O . SER A 1 109 ? -9.484 0.120 -11.428 1.00 85.25 109 SER A O 1
ATOM 898 N N . ASP A 1 110 ? -8.811 -0.124 -9.290 1.00 76.25 110 ASP A N 1
ATOM 899 C CA . ASP A 1 110 ? -10.000 -0.846 -8.827 1.00 76.25 110 ASP A CA 1
ATOM 900 C C . ASP A 1 110 ? -11.228 0.064 -8.657 1.00 76.25 110 ASP A C 1
ATOM 902 O O . ASP A 1 110 ? -12.343 -0.421 -8.454 1.00 76.25 110 ASP A O 1
ATOM 906 N N . LYS A 1 111 ? -11.079 1.390 -8.806 1.00 55.47 111 LYS A N 1
ATOM 907 C CA . LYS A 1 111 ? -12.206 2.342 -8.776 1.00 55.47 111 LYS A CA 1
ATOM 908 C C . LYS A 1 111 ? -13.188 2.180 -9.949 1.00 55.47 111 LYS A C 1
ATOM 910 O O . LYS A 1 111 ? -14.256 2.784 -9.908 1.00 55.47 111 LYS A O 1
ATOM 915 N N . LEU A 1 112 ? -12.867 1.376 -10.968 1.00 42.12 112 LEU A N 1
ATOM 916 C CA . LEU A 1 112 ? -13.627 1.283 -12.224 1.00 42.12 112 LEU A CA 1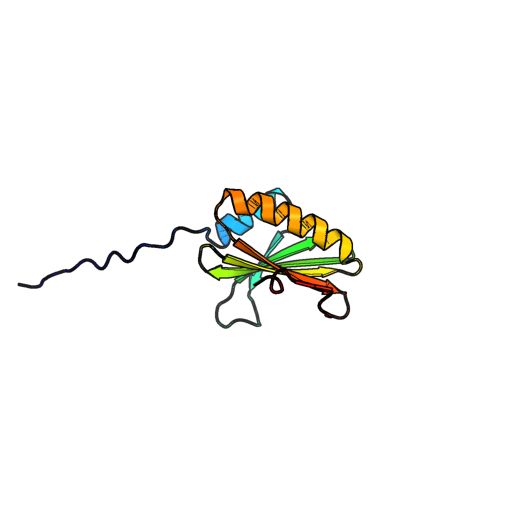
ATOM 917 C C . LEU A 1 112 ? -14.692 0.172 -12.287 1.00 42.12 112 LEU A C 1
ATOM 919 O O . LEU A 1 112 ? -15.268 -0.051 -13.349 1.00 42.12 112 LEU A O 1
ATOM 923 N N . LYS A 1 113 ? -15.009 -0.507 -11.178 1.00 34.75 113 LYS A N 1
ATOM 924 C CA . LYS A 1 113 ? -16.180 -1.403 -11.104 1.00 34.75 113 LYS A CA 1
ATOM 925 C C . LYS A 1 113 ? -17.112 -0.972 -9.974 1.00 34.75 113 LYS A C 1
ATOM 927 O O . LYS A 1 113 ? -17.087 -1.538 -8.884 1.00 34.75 113 LYS A O 1
ATOM 932 N N . ARG A 1 114 ? -17.908 0.061 -10.240 1.00 34.94 114 ARG A N 1
ATOM 933 C CA . ARG A 1 114 ? -19.182 0.297 -9.555 1.00 34.94 114 ARG A CA 1
ATOM 934 C C . ARG A 1 114 ? -20.308 0.042 -10.539 1.00 34.94 114 ARG A C 1
ATOM 936 O O . ARG A 1 114 ? -20.138 0.461 -11.704 1.00 34.94 114 ARG A O 1
#

Foldseek 3Di:
DDDPPPPPDPPPAADDQVRVQVVVCVPAVQKDWDDDPPDPGWIWIKGDDPDFKIWIWTDPDRQETEIEMEGQDQVVVVVVVVVVCVVSVVRNHYYWYFYAYPVRHTPDTPVPDD

Secondary structure (DSSP, 8-state):
----------------HHHHHHHHHTT-TTEEEEE-SSSTT-EEEEEEETTTEEEEEEEEETTEEEEEEEESSHHHHHHHHHHHHHHHHTTT-EEEEEEEETT--EEEEGGG--

Organism: NCBI:txid2704465

Sequence (114 aa):
MESNSLLFGNIESGLSLIELFTIVKQRFERTQIRESTHYASGKYIRTDFGHEGYMTFEKINPKEYLIKAEAELPGDLLQLAAMLDKLFKQNEIKLIFEVYDRHNNLYASDKLKR

pLDDT: mean 76.49, std 15.81, range [34.75, 91.25]